Protein AF-A0A520BBG3-F1 (afdb_monomer_lite)

Radius of gyration: 21.64 Å; chains: 1; bounding box: 47×27×62 Å

Secondary structure (DSSP, 8-state):
---HHHHHTT----HHHHHHHHHHHTT--GGGHHHHHHHHHHHHHHHHHHHHHHTTPPP--------SPPPS--

Sequence (74 aa):
LTDQYFIDRKLYPNVDFYSGIIYRALGFPSEMFTVLFALGRLPGWIAQWKEMRENKEPIGRPRQIYVGDVDKHM

pLDDT: mean 93.05, std 7.68, range [55.22, 98.5]

Structure (mmCIF, N/CA/C/O backbone):
data_AF-A0A520BBG3-F1
#
_entry.id   AF-A0A520BBG3-F1
#
loop_
_atom_site.group_PDB
_atom_site.id
_atom_site.type_symbol
_atom_site.label_atom_id
_atom_site.label_alt_id
_atom_site.label_comp_id
_atom_site.label_asym_id
_atom_site.label_entity_id
_atom_site.label_seq_id
_atom_site.pdbx_PDB_ins_code
_atom_site.Cartn_x
_atom_site.Cartn_y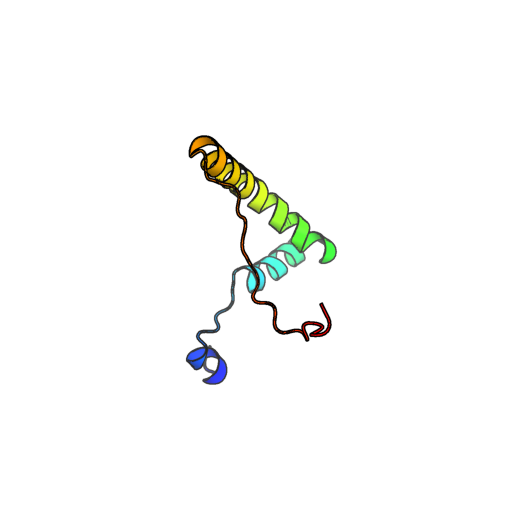
_atom_site.Cartn_z
_atom_site.occupancy
_atom_site.B_iso_or_equiv
_atom_site.auth_seq_id
_atom_site.auth_comp_id
_atom_site.auth_asym_id
_atom_site.auth_atom_id
_atom_site.pdbx_PDB_model_num
ATOM 1 N N . LEU A 1 1 ? -22.380 -12.798 2.929 1.00 62.22 1 LEU A N 1
ATOM 2 C CA . LEU A 1 1 ? -21.578 -13.491 1.888 1.00 62.22 1 LEU A CA 1
ATOM 3 C C . LEU A 1 1 ? -22.447 -14.522 1.160 1.00 62.22 1 LEU A C 1
ATOM 5 O O . LEU A 1 1 ? -22.080 -15.679 1.048 1.00 62.22 1 LEU A O 1
ATOM 9 N N . THR A 1 2 ? -23.627 -14.106 0.706 1.00 78.12 2 THR A N 1
ATOM 10 C CA . THR A 1 2 ? -24.666 -14.988 0.139 1.00 78.12 2 THR A CA 1
ATOM 11 C C . THR A 1 2 ? -25.110 -14.542 -1.253 1.00 78.12 2 THR A C 1
ATOM 13 O O . THR A 1 2 ? -25.905 -15.221 -1.887 1.00 78.12 2 THR A O 1
ATOM 16 N N . ASP A 1 3 ? -24.608 -13.400 -1.722 1.00 93.25 3 ASP A N 1
ATOM 17 C CA . ASP A 1 3 ? -24.917 -12.850 -3.034 1.00 93.25 3 ASP A CA 1
ATOM 18 C C . ASP A 1 3 ? -23.986 -13.468 -4.089 1.00 93.25 3 ASP A C 1
ATOM 20 O O . ASP A 1 3 ? -22.754 -13.423 -3.965 1.00 93.25 3 ASP A O 1
ATOM 24 N N . GLN A 1 4 ? -24.604 -14.043 -5.122 1.00 93.88 4 GLN A N 1
ATOM 25 C CA . GLN A 1 4 ? -23.941 -14.748 -6.214 1.00 93.88 4 GLN A CA 1
ATOM 26 C C . GLN A 1 4 ? -22.931 -13.859 -6.957 1.00 93.88 4 GLN A C 1
ATOM 28 O O . GLN A 1 4 ? -21.864 -14.335 -7.342 1.00 93.88 4 GLN A O 1
ATOM 33 N N . TYR A 1 5 ? -23.199 -12.551 -7.073 1.00 94.12 5 TYR A N 1
ATOM 34 C CA . TYR A 1 5 ? -22.319 -11.597 -7.751 1.00 94.12 5 TYR A CA 1
ATOM 35 C C . TYR A 1 5 ? -20.894 -11.596 -7.179 1.00 94.12 5 TYR A C 1
ATOM 37 O O . TYR A 1 5 ? -19.918 -11.554 -7.939 1.00 94.12 5 TYR A O 1
ATOM 45 N N . PHE A 1 6 ? -20.776 -11.652 -5.847 1.00 94.62 6 PHE A N 1
ATOM 46 C CA . PHE A 1 6 ? -19.496 -11.607 -5.137 1.00 94.62 6 PHE A CA 1
ATOM 47 C C . PHE A 1 6 ? -18.806 -12.970 -5.113 1.00 94.62 6 PHE A C 1
ATOM 49 O O . PHE A 1 6 ? -17.582 -13.028 -5.221 1.00 94.62 6 PHE A O 1
ATOM 56 N N . ILE A 1 7 ? -19.576 -14.056 -5.013 1.00 92.06 7 ILE A N 1
ATOM 57 C CA . ILE A 1 7 ? -19.052 -15.428 -5.009 1.00 92.06 7 ILE A CA 1
ATOM 58 C C . ILE A 1 7 ? -18.399 -15.747 -6.356 1.00 92.06 7 ILE A C 1
ATOM 60 O O . ILE A 1 7 ? -17.236 -16.152 -6.389 1.00 92.06 7 ILE A O 1
ATOM 64 N N . ASP A 1 8 ? -19.095 -15.471 -7.461 1.00 96.19 8 ASP A N 1
ATOM 65 C CA . ASP A 1 8 ? -18.603 -15.747 -8.817 1.00 96.19 8 ASP A CA 1
ATOM 66 C C . ASP A 1 8 ? -17.301 -14.997 -9.125 1.00 96.19 8 ASP A C 1
ATOM 68 O O . ASP A 1 8 ? -16.429 -15.489 -9.842 1.00 96.19 8 ASP A O 1
ATOM 72 N N . ARG A 1 9 ? -17.149 -13.800 -8.547 1.00 94.88 9 ARG A N 1
ATOM 73 C CA . ARG A 1 9 ? -15.973 -12.933 -8.711 1.00 94.88 9 ARG A CA 1
ATOM 74 C C . ARG A 1 9 ? -14.918 -13.126 -7.622 1.00 94.88 9 ARG A C 1
ATOM 76 O O . ARG A 1 9 ? -13.900 -12.441 -7.655 1.00 94.88 9 ARG A O 1
ATOM 83 N N . LYS A 1 10 ? -15.143 -14.040 -6.670 1.00 93.62 10 LYS A N 1
ATOM 84 C CA . LYS A 1 10 ? -14.263 -14.301 -5.516 1.00 93.62 10 LYS A CA 1
ATOM 85 C C . LYS A 1 10 ? -13.923 -13.027 -4.730 1.00 93.62 10 LYS A C 1
ATOM 87 O O . LYS A 1 10 ? -12.787 -12.827 -4.303 1.00 93.62 10 LYS A O 1
ATOM 92 N N . LEU A 1 11 ? -14.910 -12.151 -4.566 1.00 94.44 11 LEU A N 1
ATOM 93 C CA . LEU A 1 11 ? -14.767 -10.889 -3.850 1.00 94.44 11 LEU A CA 1
ATOM 94 C C . LEU A 1 11 ? -15.020 -11.117 -2.363 1.00 94.44 11 LEU A C 1
ATOM 96 O O . LEU A 1 11 ? -16.153 -11.334 -1.931 1.00 94.44 11 LEU A O 1
ATOM 100 N N . TYR A 1 12 ? -13.950 -11.034 -1.582 1.00 93.19 12 TYR A N 1
ATOM 101 C CA . TYR A 1 12 ? -13.990 -11.123 -0.129 1.00 93.19 12 TYR A CA 1
ATOM 102 C C . TYR A 1 12 ? -13.520 -9.800 0.484 1.00 93.19 12 TYR A C 1
ATOM 104 O O . TYR A 1 12 ? -12.672 -9.129 -0.112 1.00 93.19 12 TYR A O 1
ATOM 112 N N . PRO A 1 13 ? -14.037 -9.415 1.665 1.00 93.44 13 PRO A N 1
ATOM 113 C CA . PRO A 1 13 ? -13.497 -8.285 2.406 1.00 93.44 13 PRO A CA 1
ATOM 114 C C . PRO A 1 13 ? -11.993 -8.460 2.627 1.00 93.44 13 PRO A C 1
ATOM 116 O O . PRO A 1 13 ? -11.543 -9.505 3.100 1.00 93.44 13 PRO A O 1
ATOM 119 N N . ASN A 1 14 ? -11.221 -7.440 2.270 1.00 94.69 14 ASN A N 1
ATOM 120 C CA . ASN A 1 14 ? -9.791 -7.400 2.541 1.00 94.69 14 ASN A CA 1
ATOM 121 C C . ASN A 1 14 ? -9.528 -6.771 3.923 1.00 94.69 14 ASN A C 1
ATOM 123 O O . ASN A 1 14 ? -10.451 -6.395 4.649 1.00 94.69 14 ASN A O 1
ATOM 127 N N . VAL A 1 15 ? -8.252 -6.650 4.291 1.00 91.62 15 VAL A N 1
ATOM 128 C CA . VAL A 1 15 ? -7.842 -6.066 5.579 1.00 91.62 15 VAL A CA 1
ATOM 129 C C . VAL A 1 15 ? -8.356 -4.634 5.777 1.00 91.62 15 VAL A C 1
ATOM 131 O O . VAL A 1 15 ? -8.685 -4.255 6.902 1.00 91.62 15 VAL A O 1
ATOM 134 N N . ASP A 1 16 ? -8.491 -3.865 4.695 1.00 92.69 16 ASP A N 1
ATOM 135 C CA . ASP A 1 16 ? -8.895 -2.457 4.737 1.00 92.69 16 ASP A CA 1
ATOM 136 C C . ASP A 1 16 ? -10.353 -2.281 5.170 1.00 92.69 16 ASP A C 1
ATOM 138 O O . ASP A 1 16 ? -10.703 -1.290 5.813 1.00 92.69 16 ASP A O 1
ATOM 142 N N . PHE A 1 17 ? -11.195 -3.279 4.881 1.00 91.50 17 PHE A N 1
ATOM 143 C CA . PHE A 1 17 ? -12.603 -3.279 5.273 1.00 91.50 17 PHE A CA 1
ATOM 144 C C . PHE A 1 17 ? -12.784 -3.194 6.796 1.00 91.50 17 PHE A C 1
ATOM 146 O O . PHE A 1 17 ? -13.696 -2.527 7.281 1.00 91.50 17 PHE A O 1
ATOM 153 N N . TYR A 1 18 ? -11.899 -3.843 7.558 1.00 93.19 18 TYR A N 1
ATOM 154 C CA . TYR A 1 18 ? -11.972 -3.875 9.019 1.00 93.19 18 TYR A CA 1
ATOM 155 C C . TYR A 1 18 ? -11.037 -2.861 9.685 1.00 93.19 18 TYR A C 1
ATOM 157 O O . TYR A 1 18 ? -11.397 -2.292 10.718 1.00 93.19 18 TYR A O 1
ATOM 165 N N . SER A 1 19 ? -9.860 -2.597 9.109 1.00 90.94 19 SER A N 1
ATOM 166 C CA . SER A 1 19 ? -8.870 -1.698 9.716 1.00 90.94 19 SER A CA 1
ATOM 167 C C . SER A 1 19 ? -9.392 -0.266 9.875 1.00 90.94 19 SER A C 1
ATOM 169 O O . SER A 1 19 ? -9.164 0.346 10.916 1.00 90.94 19 SER A O 1
ATOM 171 N N . GLY A 1 20 ? -10.177 0.247 8.920 1.00 89.50 20 GLY A N 1
ATOM 172 C CA . GLY A 1 20 ? -10.765 1.588 9.014 1.00 89.50 20 GLY A CA 1
ATOM 173 C C . GLY A 1 20 ? -11.765 1.745 10.167 1.00 89.50 20 GLY A C 1
ATOM 174 O O . GLY A 1 20 ? -11.808 2.791 10.815 1.00 89.50 20 GLY A O 1
ATOM 175 N N . ILE A 1 21 ? -12.533 0.694 10.477 1.00 93.69 21 ILE A N 1
ATOM 176 C CA . ILE A 1 21 ? -13.455 0.685 11.625 1.00 93.69 21 ILE A CA 1
ATOM 177 C C . ILE A 1 21 ? -12.654 0.743 12.929 1.00 93.69 21 ILE A C 1
ATOM 179 O O . ILE A 1 21 ? -12.989 1.516 13.825 1.00 93.69 21 ILE A O 1
ATOM 183 N N . ILE A 1 22 ? -11.565 -0.027 13.009 1.00 94.19 22 ILE A N 1
ATOM 184 C CA . ILE A 1 22 ? -10.673 -0.050 14.172 1.00 94.19 22 ILE A CA 1
ATOM 185 C C . ILE A 1 22 ? -10.008 1.318 14.366 1.00 94.19 22 ILE A C 1
ATOM 187 O O . ILE A 1 22 ? -10.060 1.864 15.463 1.00 94.19 22 ILE A O 1
ATOM 191 N N . TYR A 1 23 ? -9.439 1.918 13.317 1.00 94.12 23 TYR A N 1
ATOM 192 C CA . TYR A 1 23 ? -8.800 3.235 13.419 1.00 94.12 23 TYR A CA 1
ATOM 193 C C . TYR A 1 23 ? -9.778 4.334 13.834 1.00 94.12 23 TYR A C 1
ATOM 195 O O . TYR A 1 23 ? -9.436 5.167 14.674 1.00 94.12 23 TYR A O 1
ATOM 203 N N . ARG A 1 24 ? -11.013 4.295 13.322 1.00 92.81 24 ARG A N 1
ATOM 204 C CA . ARG A 1 24 ? -12.072 5.211 13.755 1.00 92.81 24 ARG A CA 1
ATOM 205 C C . ARG A 1 24 ? -12.435 5.008 15.226 1.00 92.81 24 ARG A C 1
ATOM 207 O O . ARG A 1 24 ? -12.595 5.988 15.945 1.00 92.81 24 ARG A O 1
ATOM 214 N N . ALA A 1 25 ? -12.549 3.759 15.678 1.00 95.81 25 ALA A N 1
ATOM 215 C CA . ALA A 1 25 ? -12.831 3.435 17.077 1.00 95.81 25 ALA A CA 1
ATOM 216 C C . ALA A 1 25 ? -11.698 3.872 18.024 1.00 95.81 25 ALA A C 1
ATOM 218 O O . ALA A 1 25 ? -11.964 4.262 19.157 1.00 95.81 25 ALA A O 1
ATOM 219 N N . LEU A 1 26 ? -10.451 3.865 17.545 1.00 95.88 26 LEU A N 1
ATOM 220 C CA . LEU A 1 26 ? -9.277 4.383 18.256 1.00 95.88 26 LEU A CA 1
ATOM 221 C C . LEU A 1 26 ? -9.171 5.921 18.237 1.00 95.88 26 LEU A C 1
ATOM 223 O O . LEU A 1 26 ? -8.262 6.472 18.853 1.00 95.88 26 LEU A O 1
ATOM 227 N N . GLY A 1 27 ? -10.084 6.620 17.555 1.00 95.44 27 GLY A N 1
ATOM 228 C CA . GLY A 1 27 ? -10.140 8.083 17.525 1.00 95.44 27 GLY A CA 1
ATOM 229 C C . GLY A 1 27 ? -9.246 8.741 16.473 1.00 95.44 27 GLY A C 1
ATOM 230 O O . GLY A 1 27 ? -9.078 9.960 16.503 1.00 95.44 27 GLY A O 1
ATOM 231 N N . PHE A 1 28 ? -8.681 7.979 15.532 1.00 96.38 28 PHE A N 1
ATOM 232 C CA . PHE A 1 28 ? -7.912 8.572 14.442 1.00 96.38 28 PHE A CA 1
ATOM 233 C C . PHE A 1 28 ? -8.837 9.207 13.394 1.00 96.38 28 PH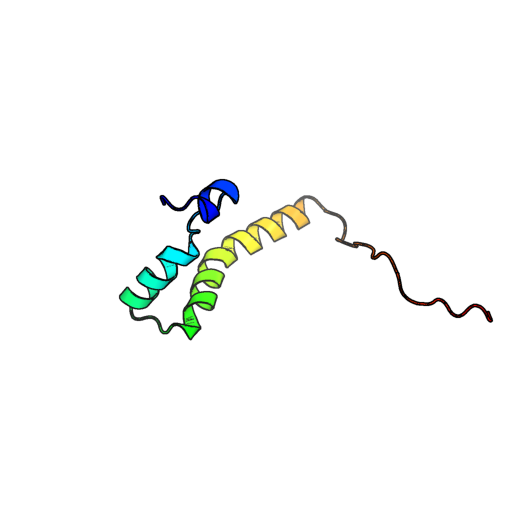E A C 1
ATOM 235 O O . PHE A 1 28 ? -9.836 8.592 13.003 1.00 96.38 28 PHE A O 1
ATOM 242 N N . PRO A 1 29 ? -8.498 10.407 12.891 1.00 95.94 29 PRO A N 1
ATOM 243 C CA . PRO A 1 29 ? -9.202 11.002 11.762 1.00 95.94 29 PRO A CA 1
ATOM 244 C C . PRO A 1 29 ? -8.956 10.171 10.491 1.00 95.94 29 PRO A C 1
ATOM 246 O O . PRO A 1 29 ? -7.886 9.581 10.313 1.00 95.94 29 PRO A O 1
ATOM 249 N N . SER A 1 30 ? -9.953 10.099 9.606 1.00 92.88 30 SER A N 1
ATOM 250 C CA . SER A 1 30 ? -9.923 9.261 8.394 1.00 92.88 30 SER A CA 1
ATOM 251 C C . SER A 1 30 ? -8.769 9.594 7.449 1.00 92.88 30 SER A C 1
ATOM 253 O O . SER A 1 30 ? -8.219 8.714 6.791 1.00 92.88 30 SER A O 1
ATOM 255 N N . GLU A 1 31 ? -8.352 10.856 7.433 1.00 95.94 31 GLU A N 1
ATOM 256 C CA . GLU A 1 31 ? -7.225 11.381 6.669 1.00 95.94 31 GLU A CA 1
ATOM 257 C C . GLU A 1 31 ? -5.893 10.730 7.084 1.00 95.94 31 GLU A C 1
ATOM 259 O O . GLU A 1 31 ? -4.939 10.725 6.308 1.00 95.94 31 GLU A O 1
ATOM 264 N N . MET A 1 32 ? -5.823 10.141 8.285 1.00 96.56 32 MET A N 1
ATOM 265 C CA . MET A 1 32 ? -4.624 9.481 8.810 1.00 96.56 32 MET A CA 1
ATOM 266 C C . MET A 1 32 ? -4.567 7.978 8.523 1.00 96.56 32 MET A C 1
ATOM 268 O O . MET A 1 32 ? -3.541 7.356 8.793 1.00 96.56 32 MET A O 1
ATOM 272 N N . PHE A 1 33 ? -5.609 7.364 7.956 1.00 95.19 33 PHE A N 1
ATOM 273 C CA . PHE A 1 33 ? -5.648 5.903 7.786 1.00 95.19 33 PHE A CA 1
ATOM 274 C C . PHE A 1 33 ? -4.512 5.395 6.891 1.00 95.19 33 PHE A C 1
ATOM 276 O O . PHE A 1 33 ? -3.820 4.438 7.241 1.00 95.19 33 PHE A O 1
ATOM 283 N N . THR A 1 34 ? -4.245 6.085 5.780 1.00 95.25 34 THR A N 1
ATOM 284 C CA . THR A 1 34 ? -3.129 5.752 4.881 1.00 95.25 34 THR A CA 1
ATOM 285 C C . THR A 1 34 ? -1.772 5.938 5.562 1.00 95.25 34 THR A C 1
ATOM 287 O O . THR A 1 34 ? -0.854 5.153 5.328 1.00 95.25 34 THR A O 1
ATOM 290 N N . VAL A 1 35 ? -1.637 6.938 6.441 1.00 95.94 35 VAL A N 1
ATOM 291 C CA . VAL A 1 35 ? -0.398 7.177 7.198 1.00 95.94 35 VAL A CA 1
ATOM 292 C C . VAL A 1 35 ? -0.141 6.031 8.175 1.00 95.94 35 VAL A C 1
ATOM 294 O O . VAL A 1 35 ? 0.964 5.497 8.214 1.00 95.94 35 VAL A O 1
ATOM 297 N N . LEU A 1 36 ? -1.166 5.593 8.910 1.00 95.19 36 LEU A N 1
ATOM 298 C CA . LEU A 1 36 ? -1.073 4.453 9.829 1.00 95.19 36 LEU A CA 1
ATOM 299 C C . LEU A 1 36 ? -0.722 3.152 9.096 1.00 95.19 36 LEU A C 1
ATOM 301 O O . LEU A 1 36 ? 0.116 2.381 9.566 1.00 95.19 36 LEU A O 1
ATOM 305 N N . PHE A 1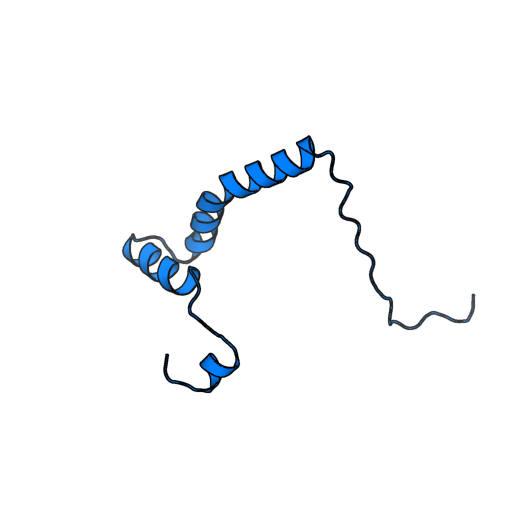 37 ? -1.299 2.936 7.911 1.00 94.50 37 PHE A N 1
ATOM 306 C CA . PHE A 1 37 ? -0.923 1.819 7.049 1.00 94.50 37 PHE A CA 1
ATOM 307 C C . PHE A 1 37 ? 0.550 1.896 6.625 1.00 94.50 37 PHE A C 1
ATOM 309 O O . PHE A 1 37 ? 1.275 0.907 6.739 1.00 94.50 37 PHE A O 1
ATOM 316 N N . ALA A 1 38 ? 1.011 3.067 6.173 1.00 96.06 38 ALA A N 1
ATOM 317 C CA . ALA A 1 38 ? 2.397 3.268 5.762 1.00 96.06 38 ALA A CA 1
ATOM 318 C C . ALA A 1 38 ? 3.370 2.982 6.914 1.00 96.06 38 ALA A C 1
ATOM 320 O O . ALA A 1 38 ? 4.346 2.264 6.709 1.00 96.06 38 ALA A O 1
ATOM 321 N N . LEU A 1 39 ? 3.067 3.440 8.135 1.00 95.88 39 LEU A N 1
ATOM 322 C CA . LEU A 1 39 ? 3.866 3.140 9.329 1.00 95.88 39 LEU A CA 1
ATOM 323 C C . LEU A 1 39 ? 4.019 1.631 9.557 1.00 95.88 39 LEU A C 1
ATOM 325 O O . LEU A 1 39 ? 5.127 1.158 9.802 1.00 95.88 39 LEU A O 1
ATOM 329 N N . GLY A 1 40 ? 2.934 0.865 9.410 1.00 93.94 40 GLY A N 1
ATOM 330 C CA . GLY A 1 40 ? 2.978 -0.595 9.504 1.00 93.94 40 GLY A CA 1
ATOM 331 C C . GLY A 1 40 ? 3.754 -1.272 8.365 1.00 93.94 40 GLY A C 1
ATOM 332 O O . GLY A 1 40 ? 4.325 -2.343 8.565 1.00 93.94 40 GLY A O 1
ATOM 333 N N . ARG A 1 41 ? 3.805 -0.668 7.169 1.00 96.88 41 ARG A N 1
ATOM 334 C CA . ARG A 1 41 ? 4.497 -1.228 5.994 1.00 96.88 41 ARG A CA 1
ATOM 335 C C . ARG A 1 41 ? 5.965 -0.846 5.872 1.00 96.88 41 ARG A C 1
ATOM 337 O O . ARG A 1 41 ? 6.702 -1.604 5.244 1.00 96.88 41 ARG A O 1
ATOM 344 N N . LEU A 1 42 ? 6.402 0.252 6.489 1.00 98.06 42 LEU A N 1
ATOM 345 C CA . LEU A 1 42 ? 7.787 0.732 6.430 1.00 98.06 42 LEU A CA 1
ATOM 346 C C . LEU A 1 42 ? 8.834 -0.366 6.703 1.00 98.06 42 LEU A C 1
ATOM 348 O O . LEU A 1 42 ? 9.747 -0.499 5.885 1.00 98.06 42 LEU A O 1
ATOM 352 N N . PRO A 1 43 ? 8.716 -1.206 7.756 1.00 98.06 43 PRO A N 1
ATOM 353 C CA . PRO A 1 43 ? 9.683 -2.280 7.989 1.00 98.06 43 PRO A CA 1
ATOM 354 C C . PRO A 1 43 ? 9.747 -3.288 6.836 1.00 98.06 43 PRO A C 1
ATOM 356 O O . PRO A 1 43 ? 10.830 -3.724 6.456 1.00 98.06 43 PRO A O 1
ATOM 359 N N . GLY A 1 44 ? 8.597 -3.621 6.242 1.00 98.12 44 GLY A N 1
ATOM 360 C CA . GLY A 1 44 ? 8.510 -4.523 5.095 1.00 98.12 44 GLY A CA 1
ATOM 361 C C . GLY A 1 44 ? 9.127 -3.928 3.830 1.00 98.12 44 GLY A C 1
ATOM 362 O O . GLY A 1 44 ? 9.866 -4.621 3.138 1.00 98.12 44 GLY A O 1
ATOM 363 N N . TRP A 1 45 ? 8.890 -2.642 3.551 1.00 98.38 45 TRP A N 1
ATOM 364 C CA . TRP A 1 45 ? 9.514 -1.955 2.414 1.00 98.38 45 TRP A CA 1
ATOM 365 C C . TRP A 1 45 ? 11.036 -1.905 2.540 1.00 98.38 45 TRP A C 1
ATOM 367 O O . TRP A 1 45 ? 11.740 -2.167 1.569 1.00 98.38 45 TRP A O 1
ATOM 377 N N . ILE A 1 46 ? 11.548 -1.615 3.739 1.00 98.25 46 ILE A N 1
ATOM 378 C CA . ILE A 1 46 ? 12.991 -1.594 4.000 1.00 98.25 46 ILE A CA 1
ATOM 379 C C . IL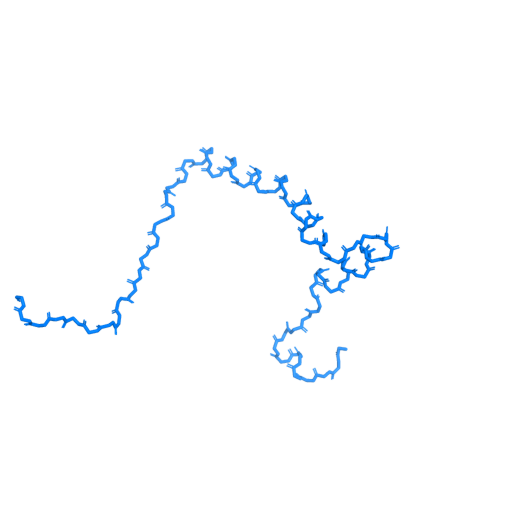E A 1 46 ? 13.583 -3.000 3.857 1.00 98.25 46 ILE A C 1
ATOM 381 O O . ILE A 1 46 ? 14.644 -3.148 3.254 1.00 98.25 46 ILE A O 1
ATOM 385 N N . ALA A 1 47 ? 12.898 -4.030 4.366 1.00 98.50 47 ALA A N 1
ATOM 386 C CA . ALA A 1 47 ? 13.335 -5.418 4.234 1.00 98.50 47 ALA A CA 1
ATOM 387 C C . ALA A 1 47 ? 13.401 -5.864 2.765 1.00 98.50 47 ALA A C 1
ATOM 389 O O . ALA A 1 47 ? 14.435 -6.372 2.339 1.00 98.50 47 ALA A O 1
ATOM 390 N N . GLN A 1 48 ? 12.350 -5.604 1.979 1.00 98.06 48 GLN A N 1
ATOM 391 C CA . GLN A 1 48 ? 12.324 -5.930 0.548 1.00 98.06 48 GLN A CA 1
ATOM 392 C C . GLN A 1 48 ? 13.398 -5.168 -0.227 1.00 98.06 48 GLN A C 1
ATOM 394 O O . GLN A 1 48 ? 14.122 -5.753 -1.026 1.00 98.06 48 GLN A O 1
ATOM 399 N N . TRP A 1 49 ? 13.564 -3.871 0.041 1.00 97.31 49 TRP A N 1
ATOM 400 C CA . TRP A 1 49 ? 14.632 -3.094 -0.582 1.00 97.31 49 TRP A CA 1
ATOM 401 C C . TRP A 1 49 ? 16.011 -3.674 -0.257 1.00 97.31 49 TRP A C 1
ATOM 403 O O . TRP A 1 49 ? 16.835 -3.839 -1.154 1.00 97.31 49 TRP A O 1
ATOM 413 N N . LYS A 1 50 ? 16.264 -4.010 1.013 1.00 98.06 50 LYS A N 1
ATOM 414 C CA . LYS A 1 50 ? 17.532 -4.602 1.442 1.00 98.06 50 LYS A CA 1
ATOM 415 C C . LYS A 1 50 ? 17.797 -5.925 0.718 1.00 98.06 50 LYS A C 1
ATOM 417 O O . LYS A 1 50 ? 18.883 -6.080 0.167 1.00 98.06 50 LYS A O 1
ATOM 422 N N . GLU A 1 51 ? 16.807 -6.815 0.661 1.00 98.19 51 GLU A N 1
ATOM 423 C CA . GLU A 1 51 ? 16.887 -8.095 -0.055 1.00 98.19 51 GLU A CA 1
ATOM 424 C C . GLU A 1 51 ? 17.261 -7.893 -1.532 1.00 98.19 51 GLU A C 1
ATOM 426 O O . GLU A 1 51 ? 18.243 -8.467 -2.002 1.00 98.19 51 GLU A O 1
ATOM 431 N N . MET A 1 52 ? 16.579 -6.984 -2.240 1.00 97.81 52 MET A N 1
ATOM 432 C CA . MET A 1 52 ? 16.892 -6.671 -3.642 1.00 97.81 52 MET A CA 1
ATOM 433 C C . MET A 1 52 ? 18.331 -6.158 -3.827 1.00 97.81 52 MET A C 1
ATOM 435 O O . MET A 1 52 ? 18.999 -6.475 -4.816 1.00 97.81 52 MET A O 1
ATOM 439 N N . ARG A 1 53 ? 18.827 -5.337 -2.887 1.00 96.56 53 ARG A N 1
ATOM 440 C CA . ARG A 1 53 ? 20.194 -4.788 -2.929 1.00 96.56 53 ARG A CA 1
ATOM 441 C C . ARG A 1 53 ? 21.251 -5.852 -2.653 1.00 96.56 53 ARG A C 1
ATOM 443 O O . ARG A 1 53 ? 22.279 -5.851 -3.330 1.00 96.56 53 ARG A O 1
ATOM 450 N N . GLU A 1 54 ? 21.010 -6.737 -1.692 1.00 98.00 54 GLU A N 1
ATOM 451 C CA . GLU A 1 54 ? 21.912 -7.843 -1.346 1.00 98.00 54 GLU A CA 1
ATOM 452 C C . GLU A 1 54 ? 21.980 -8.883 -2.472 1.00 98.00 54 GLU A C 1
ATOM 454 O O . GLU A 1 54 ? 23.072 -9.322 -2.839 1.00 98.00 54 GLU A O 1
ATOM 459 N N . ASN A 1 55 ? 20.843 -9.172 -3.110 1.00 97.81 55 ASN A N 1
ATOM 460 C CA . ASN A 1 55 ? 20.741 -10.078 -4.257 1.00 97.81 55 ASN A CA 1
ATOM 461 C C . ASN A 1 55 ? 21.274 -9.482 -5.574 1.00 97.81 55 ASN A C 1
ATOM 463 O O . ASN A 1 55 ? 21.329 -10.183 -6.584 1.00 97.81 55 ASN A O 1
ATOM 467 N N . LYS A 1 56 ? 21.690 -8.204 -5.581 1.00 96.25 56 LYS A N 1
ATOM 468 C CA . LYS A 1 56 ? 22.155 -7.466 -6.773 1.00 96.25 56 LYS A CA 1
ATOM 469 C C . LYS A 1 56 ? 21.159 -7.543 -7.936 1.00 96.25 56 LYS A C 1
ATOM 471 O O . LYS A 1 56 ? 21.560 -7.696 -9.092 1.00 96.25 56 LYS A O 1
ATOM 476 N N . GLU A 1 57 ? 19.868 -7.433 -7.629 1.00 96.31 57 GLU A N 1
ATOM 477 C CA . GLU A 1 57 ? 18.826 -7.495 -8.649 1.00 96.31 57 GLU A CA 1
ATOM 478 C C . GLU A 1 57 ? 19.007 -6.384 -9.702 1.00 96.31 57 GLU A C 1
ATOM 480 O O . GLU A 1 57 ? 19.360 -5.246 -9.362 1.00 96.31 57 GLU A O 1
ATOM 485 N N . PRO A 1 58 ? 18.798 -6.691 -10.996 1.00 94.12 58 PRO A N 1
ATOM 486 C CA . PRO A 1 58 ? 18.916 -5.706 -12.060 1.00 94.12 58 PRO A CA 1
ATOM 487 C C . PRO A 1 58 ? 17.811 -4.646 -11.962 1.00 94.12 58 PRO A C 1
ATOM 489 O O . PRO A 1 58 ? 16.756 -4.853 -11.368 1.00 94.12 58 PRO A O 1
ATOM 492 N N . ILE A 1 59 ? 18.032 -3.495 -12.599 1.00 95.19 59 ILE A N 1
ATOM 493 C CA . ILE A 1 59 ? 17.038 -2.418 -12.638 1.00 95.19 59 ILE A CA 1
ATOM 494 C C . ILE A 1 59 ? 15.740 -2.869 -13.331 1.00 95.19 59 ILE A C 1
ATOM 496 O O . ILE A 1 59 ? 15.762 -3.396 -14.445 1.00 95.19 59 ILE A O 1
ATOM 500 N N . GLY A 1 60 ? 14.594 -2.598 -12.699 1.00 94.44 60 GLY A N 1
ATOM 501 C CA . GLY A 1 60 ? 13.274 -2.816 -13.288 1.00 94.44 60 GLY A CA 1
ATOM 502 C C . GLY A 1 60 ? 13.021 -1.857 -14.453 1.00 94.44 60 GLY A C 1
ATOM 503 O O . GLY A 1 60 ? 12.619 -0.715 -14.243 1.00 94.44 60 GLY A O 1
ATOM 504 N N . ARG A 1 61 ? 13.266 -2.311 -15.687 1.00 96.38 61 ARG A N 1
ATOM 505 C CA . ARG A 1 61 ? 13.114 -1.513 -16.917 1.00 96.38 61 ARG A CA 1
ATOM 506 C C . ARG A 1 61 ? 12.080 -2.132 -17.874 1.00 96.38 61 ARG A C 1
ATOM 508 O O . ARG A 1 61 ? 12.467 -2.735 -18.878 1.00 96.38 61 ARG A O 1
ATOM 515 N N . PRO A 1 62 ? 10.772 -2.022 -17.580 1.00 96.88 62 PRO A N 1
ATOM 516 C CA . PRO A 1 62 ? 9.726 -2.528 -18.467 1.00 96.88 62 PRO A CA 1
ATOM 517 C C . PRO A 1 62 ? 9.670 -1.744 -19.791 1.00 96.88 62 PRO A C 1
ATOM 519 O O . PRO A 1 62 ? 10.120 -0.600 -19.876 1.00 96.88 62 PRO A O 1
ATOM 522 N N . ARG A 1 63 ? 9.103 -2.364 -20.834 1.00 97.12 63 ARG A N 1
ATOM 523 C CA . ARG A 1 63 ? 8.821 -1.729 -22.135 1.00 97.12 63 ARG A CA 1
ATOM 524 C C . ARG A 1 63 ? 7.317 -1.557 -22.326 1.00 97.12 63 ARG A C 1
ATOM 526 O O . ARG A 1 63 ? 6.531 -2.278 -21.721 1.00 97.12 63 ARG A O 1
ATOM 533 N N . GLN A 1 64 ? 6.941 -0.646 -23.216 1.00 96.06 64 GLN A N 1
ATOM 534 C CA . GLN A 1 64 ? 5.559 -0.430 -23.643 1.00 96.06 64 GLN A CA 1
ATOM 535 C C . GLN A 1 64 ? 5.379 -0.806 -25.117 1.00 96.06 64 GLN A C 1
ATOM 537 O O . GLN A 1 64 ? 6.331 -0.736 -25.896 1.00 96.06 64 GLN A O 1
ATOM 542 N N . ILE A 1 65 ? 4.159 -1.184 -25.496 1.00 95.69 65 ILE A N 1
ATOM 543 C CA . ILE A 1 65 ? 3.768 -1.370 -26.896 1.00 95.69 65 ILE A CA 1
ATOM 544 C C . ILE A 1 65 ? 3.170 -0.047 -27.368 1.00 95.69 65 ILE A C 1
ATOM 546 O O . ILE A 1 65 ? 2.163 0.406 -26.827 1.00 95.69 65 ILE A O 1
ATOM 550 N N . TYR A 1 66 ? 3.810 0.591 -28.344 1.00 94.12 66 TYR A N 1
ATOM 551 C CA . TYR A 1 66 ? 3.278 1.803 -28.955 1.00 94.12 66 TYR A CA 1
ATOM 552 C C . TYR A 1 66 ? 2.161 1.441 -29.940 1.00 94.12 66 TYR A C 1
ATOM 554 O O . TYR A 1 66 ? 2.363 0.607 -30.818 1.00 94.12 66 TYR A O 1
ATOM 562 N N . VAL A 1 67 ? 0.994 2.067 -29.778 1.00 95.19 67 VAL A N 1
ATOM 563 C CA . VAL A 1 67 ? -0.199 1.880 -30.629 1.00 95.19 67 VAL A CA 1
ATOM 564 C C . VAL A 1 67 ? -0.685 3.192 -31.254 1.00 95.19 67 VAL A C 1
ATOM 566 O O . VAL A 1 67 ? -1.798 3.258 -31.764 1.00 95.19 67 VAL A O 1
ATOM 569 N N . GLY A 1 68 ? 0.121 4.252 -31.162 1.00 93.00 68 GLY A N 1
ATOM 570 C CA . GLY A 1 68 ? -0.184 5.525 -31.809 1.00 93.00 68 GLY A CA 1
ATOM 571 C C . GLY A 1 68 ? 0.192 5.521 -33.290 1.00 93.00 68 GLY A C 1
ATOM 572 O O . GLY A 1 68 ? 0.840 4.593 -33.782 1.00 93.00 68 GLY A O 1
ATOM 573 N N . ASP A 1 69 ? -0.199 6.580 -33.991 1.00 90.31 69 ASP A N 1
ATOM 574 C CA . ASP A 1 69 ? 0.179 6.774 -35.386 1.00 90.31 69 ASP A CA 1
ATOM 575 C C . ASP A 1 69 ? 1.664 7.128 -35.508 1.00 90.31 69 ASP A C 1
ATOM 577 O O . ASP A 1 69 ? 2.156 8.080 -34.903 1.00 90.31 69 ASP A O 1
ATOM 581 N N . VAL A 1 70 ? 2.379 6.358 -36.326 1.00 86.88 70 VAL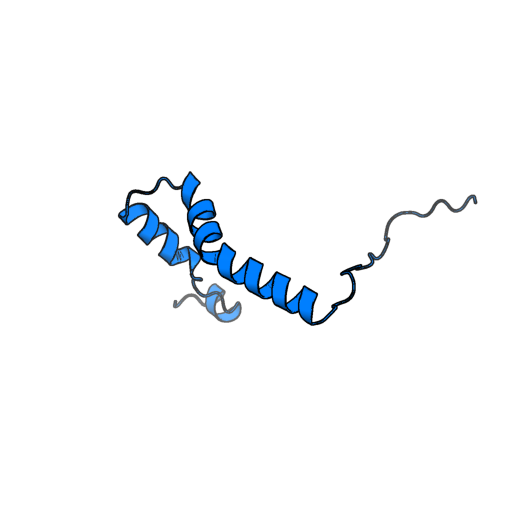 A N 1
ATOM 582 C CA . VAL A 1 70 ? 3.760 6.662 -36.708 1.00 86.88 70 VAL A CA 1
ATOM 583 C C . VAL A 1 70 ? 3.711 7.529 -37.961 1.00 86.88 70 VAL A C 1
ATOM 585 O O . VAL A 1 70 ? 3.113 7.120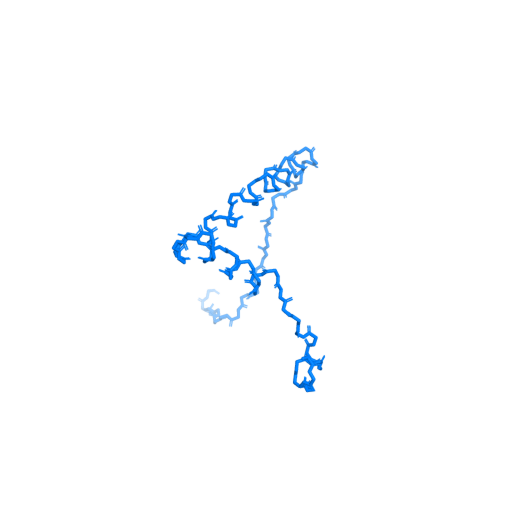 -38.958 1.00 86.88 70 VAL A O 1
ATOM 588 N N . ASP A 1 71 ? 4.336 8.708 -37.919 1.00 83.44 71 ASP A N 1
ATOM 589 C CA . ASP A 1 71 ? 4.506 9.541 -39.111 1.00 83.44 71 ASP A CA 1
ATOM 590 C C . ASP A 1 71 ? 5.304 8.759 -40.169 1.00 83.44 71 ASP A C 1
ATOM 592 O O . ASP A 1 71 ? 6.388 8.239 -39.895 1.00 83.44 71 ASP A O 1
ATOM 596 N N . LYS A 1 72 ? 4.727 8.614 -41.364 1.00 73.38 72 LYS A N 1
ATOM 597 C CA . LYS A 1 72 ? 5.253 7.770 -42.449 1.00 73.38 72 LYS A CA 1
ATOM 598 C C . LYS A 1 72 ? 6.131 8.545 -43.437 1.00 73.38 72 LYS A C 1
ATOM 600 O O . LYS A 1 72 ? 6.539 7.968 -44.440 1.00 73.38 72 LYS A O 1
ATOM 605 N N . HIS A 1 73 ? 6.390 9.830 -43.190 1.00 67.88 73 HIS A N 1
ATOM 606 C CA . HIS A 1 73 ? 7.159 10.702 -44.085 1.00 67.88 73 HIS A CA 1
ATOM 607 C C . HIS A 1 73 ? 8.634 10.896 -43.689 1.00 67.88 73 HIS A C 1
ATOM 609 O O . HIS A 1 73 ? 9.261 11.848 -44.154 1.00 67.88 73 HIS A O 1
ATOM 615 N N . MET A 1 74 ? 9.193 9.997 -42.871 1.00 55.22 74 MET A N 1
ATOM 616 C CA . MET A 1 74 ? 10.634 9.935 -42.584 1.00 55.22 74 MET A CA 1
ATOM 617 C C . MET A 1 74 ? 11.346 8.900 -43.453 1.00 55.22 74 MET A C 1
ATOM 619 O O . MET A 1 74 ? 10.802 7.780 -43.590 1.00 55.22 74 MET A O 1
#

Foldseek 3Di:
DPDPVCVVVVNDDDPVNVQQVVCVVVVHDSVCSVVVVCVVCVVVVVVVVVVCVVVVPDDDDDDDDDPDDDDPPD